Protein AF-A0A7V9FF02-F1 (afdb_monomer)

Radius of gyration: 32.96 Å; Cα contacts (8 Å, |Δi|>4): 41; chains: 1; bounding box: 55×67×79 Å

pLDDT: mean 84.82, std 12.42, range [41.38, 98.44]

Structure (mmCIF, N/CA/C/O backbone):
data_AF-A0A7V9FF02-F1
#
_entry.id   AF-A0A7V9FF02-F1
#
loop_
_atom_site.group_PDB
_atom_site.id
_atom_site.type_symbol
_atom_site.label_atom_id
_atom_site.label_alt_id
_atom_site.label_comp_id
_atom_site.label_asym_id
_atom_site.label_entity_id
_atom_site.label_seq_id
_atom_site.pdbx_PDB_ins_code
_atom_site.Cartn_x
_atom_site.Cartn_y
_atom_site.Cartn_z
_atom_site.occupancy
_atom_site.B_iso_or_equiv
_atom_site.auth_seq_id
_atom_site.auth_comp_id
_atom_site.auth_asym_id
_atom_site.auth_atom_id
_atom_site.pdbx_PDB_model_num
ATOM 1 N N . MET A 1 1 ? 30.430 -23.543 2.585 1.00 41.38 1 MET A N 1
ATOM 2 C CA . MET A 1 1 ? 29.116 -23.627 1.918 1.00 41.38 1 MET A CA 1
ATOM 3 C C . MET A 1 1 ? 28.278 -24.570 2.757 1.00 41.38 1 MET A C 1
ATOM 5 O O . MET A 1 1 ? 28.439 -25.774 2.628 1.00 41.38 1 MET A O 1
ATOM 9 N N . THR A 1 2 ? 27.514 -24.051 3.714 1.00 53.47 2 THR A N 1
ATOM 10 C CA . THR A 1 2 ? 26.533 -24.870 4.432 1.00 53.47 2 THR A CA 1
ATOM 11 C C . THR A 1 2 ? 25.412 -25.164 3.445 1.00 53.47 2 THR A C 1
ATOM 13 O O . THR A 1 2 ? 24.847 -24.240 2.860 1.00 53.47 2 THR A O 1
ATOM 16 N N . ALA A 1 3 ? 25.173 -26.442 3.160 1.00 76.31 3 ALA A N 1
ATOM 17 C CA . ALA A 1 3 ? 23.986 -26.831 2.416 1.00 76.31 3 ALA A CA 1
ATOM 18 C C . ALA A 1 3 ? 22.770 -26.311 3.197 1.00 76.31 3 ALA A C 1
ATOM 20 O O . ALA A 1 3 ? 22.724 -26.460 4.418 1.00 76.31 3 ALA A O 1
ATOM 21 N N . GLY A 1 4 ? 21.851 -25.624 2.515 1.00 80.00 4 GLY A N 1
ATOM 22 C CA . GLY A 1 4 ? 20.589 -25.217 3.131 1.00 80.00 4 GLY A CA 1
ATOM 23 C C . GLY A 1 4 ? 19.785 -26.442 3.583 1.00 80.00 4 GLY A C 1
ATOM 24 O O . GLY A 1 4 ? 20.070 -27.550 3.117 1.00 80.00 4 GLY A O 1
ATOM 25 N N . PRO A 1 5 ? 18.791 -26.257 4.467 1.00 88.38 5 PRO A N 1
ATOM 26 C CA . PRO A 1 5 ? 17.967 -27.354 4.949 1.00 88.38 5 PRO A CA 1
ATOM 27 C C . PRO A 1 5 ? 17.242 -28.027 3.782 1.00 88.38 5 PRO A C 1
ATOM 29 O O . PRO A 1 5 ? 16.824 -27.383 2.807 1.00 88.38 5 PRO A O 1
ATOM 32 N N . SER A 1 6 ? 17.112 -29.340 3.889 1.00 94.88 6 SER A N 1
ATOM 33 C CA . SER A 1 6 ? 16.369 -30.162 2.949 1.00 94.88 6 SER A CA 1
ATOM 34 C C . SER A 1 6 ? 14.874 -29.835 2.982 1.00 94.88 6 SER A C 1
ATOM 36 O O . SER A 1 6 ? 14.356 -29.185 3.888 1.00 94.88 6 SER A O 1
ATOM 38 N N . HIS A 1 7 ? 14.166 -30.297 1.956 1.00 95.94 7 HIS A N 1
ATOM 39 C CA . HIS A 1 7 ? 12.726 -30.104 1.831 1.00 95.94 7 HIS A CA 1
ATOM 40 C C . HIS A 1 7 ? 11.941 -30.674 3.020 1.00 95.94 7 HIS A C 1
ATOM 42 O O . HIS A 1 7 ? 10.998 -30.038 3.488 1.00 95.94 7 HIS A O 1
ATOM 48 N N . ASP A 1 8 ? 12.342 -31.850 3.501 1.00 96.69 8 ASP A N 1
ATOM 49 C CA . ASP A 1 8 ? 11.677 -32.534 4.609 1.00 96.69 8 ASP A CA 1
ATOM 50 C C . ASP A 1 8 ? 11.960 -31.827 5.941 1.00 96.69 8 ASP A C 1
ATOM 52 O O . ASP A 1 8 ? 11.028 -31.542 6.687 1.00 96.69 8 ASP A O 1
ATOM 56 N N . GLU A 1 9 ? 13.210 -31.410 6.178 1.00 96.25 9 GLU A N 1
ATOM 57 C CA . GLU A 1 9 ? 13.576 -30.616 7.363 1.00 96.25 9 GLU A CA 1
ATOM 58 C C . GLU A 1 9 ? 12.795 -29.297 7.427 1.00 96.25 9 GLU A C 1
ATOM 60 O O . GLU A 1 9 ? 12.246 -28.940 8.469 1.00 96.25 9 GLU A O 1
ATOM 65 N N . VAL A 1 10 ? 12.682 -28.578 6.301 1.00 97.69 10 VAL A N 1
ATOM 66 C CA . VAL A 1 10 ? 11.880 -27.347 6.250 1.00 97.69 10 VAL A CA 1
ATOM 67 C C . VAL A 1 10 ? 10.416 -27.649 6.534 1.00 97.69 10 VAL A C 1
ATOM 69 O O . VAL A 1 10 ? 9.786 -26.891 7.267 1.00 97.69 10 VAL A O 1
ATOM 72 N N . ARG A 1 11 ? 9.875 -28.744 5.987 1.00 97.44 11 ARG A N 1
ATOM 73 C CA . ARG A 1 11 ? 8.473 -29.141 6.162 1.00 97.44 11 ARG A CA 1
ATOM 74 C C . ARG A 1 11 ? 8.122 -29.392 7.628 1.00 97.44 11 ARG A C 1
ATOM 76 O O . ARG A 1 11 ? 7.043 -28.974 8.052 1.00 97.44 11 ARG A O 1
ATOM 83 N N . ASP A 1 12 ? 9.037 -29.987 8.385 1.00 97.75 12 ASP A N 1
ATOM 84 C CA . ASP A 1 12 ? 8.894 -30.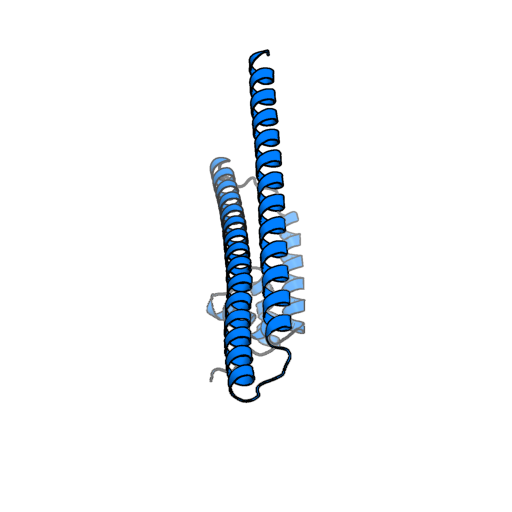213 9.826 1.00 97.75 12 ASP A CA 1
ATOM 85 C C . ASP A 1 12 ? 8.976 -28.905 10.631 1.00 97.75 12 ASP A C 1
ATOM 87 O O . ASP A 1 12 ? 8.316 -28.758 11.661 1.00 97.75 12 ASP A O 1
ATOM 91 N N . MET A 1 13 ? 9.720 -27.916 10.131 1.00 98.06 13 MET A N 1
ATOM 92 C CA . MET A 1 13 ? 9.851 -26.590 10.743 1.00 98.06 13 MET A CA 1
ATOM 93 C C . MET A 1 13 ? 8.686 -25.637 10.420 1.00 98.06 13 MET A C 1
ATOM 95 O O . MET A 1 13 ? 8.479 -24.668 11.150 1.00 98.06 13 MET A O 1
ATOM 99 N N . LEU A 1 14 ? 7.893 -25.876 9.365 1.00 98.12 14 LEU A N 1
ATOM 100 C CA . LEU A 1 14 ? 6.822 -24.954 8.942 1.00 98.12 14 LEU A CA 1
ATOM 101 C C . LEU A 1 14 ? 5.746 -24.674 10.009 1.00 98.12 14 LEU A C 1
ATOM 103 O O . LEU A 1 14 ? 5.372 -23.507 10.136 1.00 98.12 14 LEU A O 1
ATOM 107 N N . PRO A 1 15 ? 5.241 -25.653 10.791 1.00 97.88 15 PRO A N 1
ATOM 108 C CA . PRO A 1 15 ? 4.268 -25.369 11.848 1.00 97.88 15 PRO A CA 1
ATOM 109 C C . PRO A 1 15 ? 4.840 -24.437 12.923 1.00 97.88 15 PRO A C 1
ATOM 111 O O . PRO A 1 15 ? 4.172 -23.503 13.362 1.00 97.88 15 PRO A O 1
ATOM 114 N N . ALA A 1 16 ? 6.101 -24.656 13.307 1.00 97.31 16 ALA A N 1
ATOM 115 C CA . ALA A 1 16 ? 6.815 -23.813 14.260 1.00 97.31 16 ALA A CA 1
ATOM 116 C C . ALA A 1 16 ? 7.086 -22.411 13.686 1.00 97.31 16 ALA A C 1
ATOM 118 O O . ALA A 1 16 ? 6.921 -21.409 14.381 1.00 97.31 16 ALA A O 1
ATOM 119 N N . ALA A 1 17 ? 7.424 -22.321 12.396 1.00 97.56 17 ALA A N 1
ATOM 120 C CA . ALA A 1 17 ? 7.574 -21.051 11.691 1.00 97.56 17 ALA A CA 1
ATOM 121 C C . ALA A 1 17 ? 6.251 -20.271 11.616 1.00 97.56 17 ALA A C 1
ATOM 123 O O . ALA A 1 17 ? 6.247 -19.053 11.779 1.00 97.56 17 ALA A O 1
ATOM 124 N N . ALA A 1 18 ? 5.126 -20.954 11.383 1.00 97.25 18 ALA A N 1
ATOM 125 C CA . ALA A 1 18 ? 3.800 -20.340 11.322 1.00 97.25 18 ALA A CA 1
ATOM 126 C C . ALA A 1 18 ? 3.338 -19.783 12.678 1.00 97.25 18 ALA A C 1
ATOM 128 O O . ALA A 1 18 ? 2.597 -18.804 12.706 1.00 97.25 18 ALA A O 1
ATOM 129 N N . LEU A 1 19 ? 3.790 -20.387 13.780 1.00 96.38 19 LEU A N 1
ATOM 130 C CA . LEU A 1 19 ? 3.551 -19.923 15.149 1.00 96.38 19 LEU A CA 1
ATOM 131 C C . LEU A 1 19 ? 4.618 -18.939 15.659 1.00 96.38 19 LEU A C 1
ATOM 133 O O . LEU A 1 19 ? 4.532 -18.510 16.805 1.00 96.38 19 LEU A O 1
ATOM 137 N N . GLU A 1 20 ? 5.614 -18.597 14.835 1.00 95.69 20 GLU A N 1
ATOM 138 C CA . GLU A 1 20 ? 6.730 -17.701 15.180 1.00 95.69 20 GLU A CA 1
ATOM 139 C C . GLU A 1 20 ? 7.532 -18.139 16.425 1.00 95.69 20 GLU A C 1
ATOM 141 O O . GLU A 1 20 ? 8.021 -17.308 17.187 1.00 95.69 20 GLU A O 1
ATOM 146 N N . ILE A 1 21 ? 7.686 -19.452 16.637 1.00 97.25 21 ILE A N 1
ATOM 147 C CA . ILE A 1 21 ? 8.424 -20.015 17.788 1.00 97.25 21 ILE A CA 1
ATOM 148 C C . ILE A 1 21 ? 9.849 -20.484 17.455 1.00 97.25 21 ILE A C 1
ATOM 150 O O . ILE A 1 21 ? 10.568 -20.913 18.355 1.00 97.25 21 ILE A O 1
ATOM 154 N N . LEU A 1 22 ? 10.245 -20.426 16.180 1.00 97.12 22 LEU A N 1
ATOM 155 C CA . LEU A 1 22 ? 11.613 -20.724 15.743 1.00 97.12 22 LEU A CA 1
ATOM 156 C C . LEU A 1 22 ? 12.587 -19.630 16.186 1.00 97.12 22 LEU A C 1
ATOM 158 O O . LEU A 1 22 ? 12.207 -18.463 16.325 1.00 97.12 22 LEU A O 1
ATOM 162 N N . ASP A 1 23 ? 13.859 -19.988 16.346 1.00 97.69 23 ASP A N 1
ATOM 163 C CA . ASP A 1 23 ? 14.900 -18.985 16.545 1.00 97.69 23 ASP A CA 1
ATOM 164 C C . ASP A 1 23 ? 15.166 -18.170 15.263 1.00 97.69 23 ASP A C 1
ATOM 166 O O . ASP A 1 23 ? 14.678 -18.470 14.169 1.00 97.69 23 ASP A O 1
ATOM 170 N N . SER A 1 24 ? 15.935 -17.086 15.384 1.00 95.50 24 SER A N 1
ATOM 171 C CA . SER A 1 24 ? 16.180 -16.182 14.256 1.00 95.50 24 SER A CA 1
ATOM 172 C C . SER A 1 24 ? 16.941 -16.835 13.096 1.00 95.50 24 SER A C 1
ATOM 174 O O . SER A 1 24 ? 16.711 -16.465 11.947 1.00 95.50 24 SER A O 1
ATOM 176 N N . MET A 1 25 ? 17.844 -17.781 13.378 1.00 95.50 25 MET A N 1
ATOM 177 C CA . MET A 1 25 ? 18.618 -18.471 12.341 1.00 95.50 25 MET A CA 1
ATOM 178 C C . MET A 1 25 ? 17.751 -19.503 11.617 1.00 95.50 25 MET A C 1
ATOM 180 O O . MET A 1 25 ? 17.780 -19.588 10.389 1.00 95.50 25 MET A O 1
ATOM 184 N N . GLU A 1 26 ? 16.945 -20.257 12.358 1.00 96.81 26 GLU A N 1
ATOM 185 C CA . GLU A 1 26 ? 15.975 -21.206 11.817 1.00 96.81 26 GLU A CA 1
ATOM 186 C C . GLU A 1 26 ? 14.938 -20.495 10.944 1.00 96.81 26 GLU A C 1
ATOM 188 O O . GLU A 1 26 ? 14.663 -20.931 9.824 1.00 96.81 26 GLU A O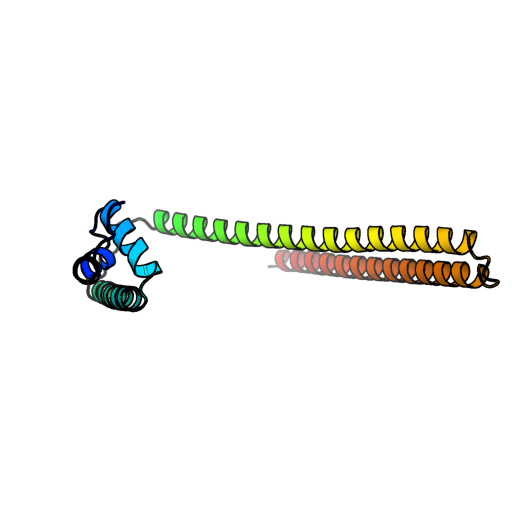 1
ATOM 193 N N . LEU A 1 27 ? 14.411 -19.358 11.407 1.00 97.31 27 LEU A N 1
ATOM 194 C CA . LEU A 1 27 ? 13.444 -18.561 10.656 1.00 97.31 27 LEU A CA 1
ATOM 195 C C . LEU A 1 27 ? 14.046 -18.016 9.354 1.00 97.31 27 LEU A C 1
ATOM 197 O O . LEU A 1 27 ? 13.400 -18.074 8.305 1.00 97.31 27 LEU A O 1
ATOM 201 N N . GLU A 1 28 ? 15.286 -17.521 9.395 1.00 96.81 28 GLU A N 1
ATOM 202 C CA . GLU A 1 28 ? 16.003 -17.071 8.197 1.00 96.81 28 GLU A CA 1
ATOM 203 C C . GLU A 1 28 ? 16.207 -18.223 7.203 1.00 96.81 28 GLU A C 1
ATOM 205 O O . GLU A 1 28 ? 16.018 -18.047 5.996 1.00 96.81 28 GLU A O 1
ATOM 210 N N . SER A 1 29 ? 16.508 -19.418 7.710 1.00 96.12 29 SER A N 1
ATOM 211 C CA . SER A 1 29 ? 16.667 -20.637 6.921 1.00 96.12 29 SER A CA 1
ATOM 212 C C . SER A 1 29 ? 15.365 -21.055 6.218 1.00 96.12 29 SER A C 1
ATOM 214 O O . SER A 1 29 ? 15.354 -21.252 4.997 1.00 96.12 29 SER A O 1
ATOM 216 N N . VAL A 1 30 ? 14.232 -21.082 6.938 1.00 97.56 30 VAL A N 1
ATOM 217 C CA . VAL A 1 30 ? 12.896 -21.322 6.349 1.00 97.56 30 VAL A CA 1
ATOM 218 C C . VAL A 1 30 ? 12.576 -20.262 5.300 1.00 97.56 30 VAL A C 1
ATOM 220 O O . VAL A 1 30 ? 12.172 -20.595 4.187 1.00 97.56 30 VAL A O 1
ATOM 223 N N . ALA A 1 31 ? 12.787 -18.983 5.622 1.00 97.25 31 ALA A N 1
ATOM 224 C CA . ALA A 1 31 ? 12.494 -17.869 4.725 1.00 97.25 31 ALA A CA 1
ATOM 225 C C . ALA A 1 31 ? 13.374 -17.872 3.465 1.00 97.25 31 ALA A C 1
ATOM 227 O O . ALA A 1 31 ? 12.954 -17.421 2.397 1.00 97.25 31 ALA A O 1
ATOM 228 N N . ALA A 1 32 ? 14.610 -18.360 3.554 1.00 96.62 32 ALA A N 1
ATOM 229 C CA . ALA A 1 32 ? 15.460 -18.568 2.390 1.00 96.62 32 ALA A CA 1
ATOM 230 C C . ALA A 1 32 ? 14.916 -19.681 1.489 1.00 96.62 32 ALA A C 1
ATOM 232 O O . ALA A 1 32 ? 14.825 -19.482 0.277 1.00 96.62 32 ALA A O 1
ATOM 233 N N . HIS A 1 33 ? 14.492 -20.805 2.067 1.00 97.25 33 HIS A N 1
ATOM 234 C CA . HIS A 1 33 ? 13.958 -21.932 1.309 1.00 97.25 33 HIS A CA 1
ATOM 235 C C . HIS A 1 33 ? 12.607 -21.611 0.645 1.00 97.25 33 HIS A C 1
ATOM 237 O O . HIS A 1 33 ? 12.433 -21.860 -0.549 1.00 97.25 33 HIS A O 1
ATOM 243 N N . THR A 1 34 ? 11.652 -21.006 1.361 1.00 97.81 34 THR A N 1
ATOM 244 C CA . THR A 1 34 ? 10.310 -20.712 0.813 1.00 97.81 34 THR A CA 1
ATOM 245 C C . THR A 1 34 ? 10.325 -19.674 -0.307 1.00 97.81 34 THR A C 1
ATOM 247 O O . THR A 1 34 ? 9.427 -19.669 -1.144 1.00 97.81 34 THR A O 1
ATOM 250 N N . ARG A 1 35 ? 11.370 -18.841 -0.406 1.00 97.50 35 ARG A N 1
ATOM 251 C CA . ARG A 1 35 ? 11.574 -17.961 -1.571 1.00 97.50 35 ARG A CA 1
ATOM 252 C C . ARG A 1 35 ? 11.874 -18.731 -2.858 1.00 97.50 35 ARG A C 1
ATOM 254 O O . ARG A 1 35 ? 11.560 -18.234 -3.935 1.00 97.50 35 ARG A O 1
ATOM 261 N N . GLY A 1 36 ? 12.502 -19.902 -2.751 1.00 96.25 36 GLY A N 1
ATOM 262 C CA . GLY A 1 36 ? 12.871 -20.749 -3.888 1.00 96.25 36 GLY A CA 1
ATOM 263 C C . GLY A 1 36 ? 11.909 -21.907 -4.151 1.00 96.25 36 GLY A C 1
ATOM 264 O O . GLY A 1 36 ? 11.957 -22.488 -5.232 1.00 96.25 36 GLY A O 1
ATOM 265 N N . CYS A 1 37 ? 11.036 -22.239 -3.196 1.00 98.00 37 CYS A N 1
ATOM 266 C CA . CYS A 1 37 ? 10.147 -23.390 -3.286 1.00 98.00 37 CYS A CA 1
ATOM 267 C C . CYS A 1 37 ? 8.670 -23.030 -3.068 1.00 98.00 37 CYS A C 1
ATOM 269 O O . CYS A 1 37 ? 8.236 -22.736 -1.950 1.00 98.00 37 CYS A O 1
ATOM 271 N N . ALA A 1 38 ? 7.883 -23.138 -4.143 1.00 97.94 38 ALA A N 1
ATOM 272 C CA . ALA A 1 38 ? 6.456 -22.823 -4.142 1.00 97.94 38 ALA A CA 1
ATOM 273 C C . ALA A 1 38 ? 5.622 -23.764 -3.253 1.00 97.94 38 ALA A C 1
ATOM 275 O O . ALA A 1 38 ? 4.681 -23.308 -2.605 1.00 97.94 38 ALA A O 1
ATOM 276 N N . ASP A 1 39 ? 5.975 -25.050 -3.175 1.00 97.69 39 ASP A N 1
ATOM 277 C CA . ASP A 1 39 ? 5.235 -26.020 -2.359 1.00 97.69 39 ASP A CA 1
ATOM 278 C C . ASP A 1 39 ? 5.388 -25.742 -0.861 1.00 97.69 39 ASP A C 1
ATOM 280 O O . ASP A 1 39 ? 4.393 -25.709 -0.134 1.00 97.69 39 ASP A O 1
ATOM 284 N N . CYS A 1 40 ? 6.615 -25.467 -0.407 1.00 98.25 40 CYS A N 1
ATOM 285 C CA . CYS A 1 40 ? 6.882 -25.085 0.980 1.00 98.25 40 CYS A CA 1
ATOM 286 C C . CYS A 1 40 ? 6.257 -23.727 1.324 1.00 98.25 40 CYS A C 1
ATOM 288 O O . CYS A 1 40 ? 5.735 -23.558 2.423 1.00 98.25 40 CYS A O 1
ATOM 290 N N . ALA A 1 41 ? 6.263 -22.770 0.390 1.00 98.38 41 ALA A N 1
ATOM 291 C CA . ALA A 1 41 ? 5.606 -21.478 0.583 1.00 98.38 41 ALA A CA 1
ATOM 292 C C . ALA A 1 41 ? 4.084 -21.619 0.743 1.00 98.38 41 ALA A C 1
ATOM 294 O O . ALA A 1 41 ? 3.508 -21.034 1.659 1.00 98.38 41 ALA A O 1
ATOM 295 N N . ARG A 1 42 ? 3.438 -22.430 -0.105 1.00 98.44 42 ARG A N 1
ATOM 296 C CA . ARG A 1 42 ? 2.000 -22.717 -0.008 1.00 98.44 42 ARG A CA 1
ATOM 297 C C . ARG A 1 42 ? 1.655 -23.395 1.316 1.00 98.44 42 ARG A C 1
ATOM 299 O O . ARG A 1 42 ? 0.722 -22.970 1.986 1.00 98.44 42 ARG A O 1
ATOM 306 N N . LEU A 1 43 ? 2.418 -24.415 1.706 1.00 98.25 43 LEU A N 1
ATOM 307 C CA . LEU A 1 43 ? 2.172 -25.150 2.945 1.00 98.25 43 LEU A CA 1
ATOM 308 C C . LEU A 1 43 ? 2.375 -24.272 4.194 1.00 98.25 43 LEU A C 1
ATOM 310 O O . LEU A 1 43 ? 1.619 -24.385 5.155 1.00 98.25 43 LEU A O 1
ATOM 314 N N . LEU A 1 44 ? 3.351 -23.356 4.175 1.00 98.38 44 LEU A N 1
ATOM 315 C CA . LEU A 1 44 ? 3.530 -22.369 5.244 1.00 98.38 44 LEU A CA 1
ATOM 316 C C . LEU A 1 44 ? 2.300 -21.464 5.388 1.00 98.38 44 LEU A C 1
ATOM 318 O O . LEU A 1 44 ? 1.877 -21.174 6.505 1.00 98.38 44 LEU A O 1
ATOM 322 N N . GLU A 1 45 ? 1.716 -21.032 4.271 1.00 98.25 45 GLU A N 1
ATOM 323 C CA . GLU A 1 45 ? 0.517 -20.194 4.284 1.00 98.25 45 GLU A CA 1
ATOM 324 C C . GLU A 1 45 ? -0.716 -20.954 4.793 1.00 98.25 45 GLU A C 1
ATOM 326 O O . GLU A 1 45 ? -1.507 -20.407 5.559 1.00 98.25 45 GLU A O 1
ATOM 331 N N . GLU A 1 46 ? -0.843 -22.242 4.461 1.00 98.25 46 GLU A N 1
ATOM 332 C CA . GLU A 1 46 ? -1.879 -23.118 5.027 1.00 98.25 46 GLU A CA 1
ATOM 333 C C . GLU A 1 46 ? -1.757 -23.219 6.554 1.00 98.25 46 GLU A C 1
ATOM 335 O O . GLU A 1 46 ? -2.751 -23.052 7.264 1.00 98.25 46 GLU A O 1
ATOM 340 N N . TYR A 1 47 ? -0.543 -23.407 7.083 1.00 98.25 47 TYR A N 1
ATOM 341 C CA . TYR A 1 47 ? -0.325 -23.413 8.532 1.00 98.25 47 TYR A CA 1
ATOM 342 C C . TYR A 1 47 ? -0.627 -22.061 9.181 1.00 98.25 47 TYR A C 1
ATOM 344 O O . TYR A 1 47 ? -1.232 -22.031 10.252 1.00 98.25 47 TYR A O 1
ATOM 352 N N . ARG A 1 48 ? -0.267 -20.942 8.542 1.00 97.44 48 ARG A N 1
ATOM 353 C CA . ARG A 1 48 ? -0.612 -19.596 9.031 1.00 97.44 48 ARG A CA 1
ATOM 354 C C . ARG A 1 48 ? -2.116 -19.367 9.072 1.00 97.44 48 ARG A C 1
ATOM 356 O O . ARG A 1 48 ? -2.610 -18.801 10.043 1.00 97.44 48 ARG A O 1
ATOM 363 N N . ALA A 1 49 ? -2.853 -19.840 8.069 1.00 96.44 49 ALA A N 1
ATOM 364 C CA . ALA A 1 49 ? -4.309 -19.757 8.054 1.00 96.44 49 ALA A CA 1
ATOM 365 C C . ALA A 1 49 ? -4.935 -20.552 9.212 1.00 96.44 49 ALA A C 1
ATOM 367 O O . ALA A 1 49 ? -5.841 -20.054 9.880 1.00 96.44 49 ALA A O 1
ATOM 368 N N . VAL A 1 50 ? -4.421 -21.754 9.503 1.00 96.44 50 VAL A N 1
ATOM 369 C CA . VAL A 1 50 ? -4.856 -22.548 10.665 1.00 96.44 50 VAL A CA 1
ATOM 370 C C . VAL A 1 50 ? -4.506 -21.843 11.976 1.00 96.44 50 VAL A C 1
ATOM 372 O O . VAL A 1 50 ? -5.363 -21.731 12.850 1.00 96.44 50 VAL A O 1
ATOM 375 N N . ALA A 1 51 ? -3.283 -21.323 12.111 1.00 94.75 51 ALA A N 1
ATOM 376 C CA . ALA A 1 51 ? -2.859 -20.571 13.291 1.00 94.75 51 ALA A CA 1
ATOM 377 C C . ALA A 1 51 ? -3.755 -19.347 13.533 1.00 94.75 51 ALA A C 1
ATOM 379 O O . ALA A 1 51 ? -4.170 -19.102 14.663 1.00 94.75 51 ALA A O 1
ATOM 380 N N . PHE A 1 52 ? -4.127 -18.628 12.471 1.00 93.12 52 PHE A N 1
ATOM 381 C CA . PHE A 1 52 ? -5.068 -17.515 12.544 1.00 93.12 52 PHE A CA 1
ATOM 382 C C . PHE A 1 52 ? -6.462 -17.972 12.993 1.00 93.12 52 PHE A C 1
ATOM 384 O O . PHE A 1 52 ? -7.021 -17.390 13.917 1.00 93.12 52 PHE A O 1
ATOM 391 N N . ALA A 1 53 ? -6.999 -19.058 12.431 1.00 93.19 53 ALA A N 1
ATOM 392 C CA . ALA A 1 53 ? -8.297 -19.598 12.844 1.00 93.19 53 ALA A CA 1
ATOM 393 C C . ALA A 1 53 ? -8.323 -20.037 14.322 1.00 93.19 53 ALA A C 1
ATOM 395 O O . ALA A 1 53 ? -9.352 -19.923 14.986 1.00 93.19 53 ALA A O 1
ATOM 396 N N . LEU A 1 54 ? -7.191 -20.496 14.872 1.00 90.75 54 LEU A N 1
ATOM 397 C CA . LEU A 1 54 ? -7.081 -20.789 16.304 1.00 90.75 54 LEU A CA 1
ATOM 398 C C . LEU A 1 54 ? -7.232 -19.528 17.163 1.00 90.75 54 LEU A C 1
ATOM 400 O O . LEU A 1 54 ? -7.779 -19.621 18.259 1.00 90.75 54 LEU A O 1
ATOM 404 N N . THR A 1 55 ? -6.811 -18.353 16.679 1.00 87.75 55 THR A N 1
ATOM 405 C CA . THR A 1 55 ? -6.967 -17.095 17.431 1.00 87.75 55 THR A CA 1
ATOM 406 C C . THR A 1 55 ? -8.428 -16.699 17.643 1.00 87.75 55 THR A C 1
ATOM 408 O O . THR A 1 55 ? -8.737 -16.124 18.684 1.00 87.75 55 THR A O 1
ATOM 411 N N . ASP A 1 56 ? -9.338 -17.090 16.744 1.00 87.06 56 ASP A N 1
ATOM 412 C CA . ASP A 1 56 ? -10.783 -16.855 16.891 1.00 87.06 56 ASP A CA 1
ATOM 413 C C . ASP A 1 56 ? -11.427 -17.745 17.969 1.00 87.06 56 ASP A C 1
ATOM 415 O O . ASP A 1 56 ? -12.478 -17.409 18.519 1.00 87.06 56 ASP A O 1
ATOM 419 N N . LEU A 1 57 ? -10.805 -18.888 18.283 1.00 88.94 57 LEU A N 1
ATOM 420 C CA . LEU A 1 57 ? -11.261 -19.804 19.333 1.00 88.94 57 LEU A CA 1
ATOM 421 C C . LEU A 1 57 ? -10.771 -19.396 20.724 1.00 88.94 57 LEU A C 1
ATOM 423 O O . LEU A 1 57 ? -11.309 -19.876 21.726 1.00 88.94 57 LEU A O 1
ATOM 427 N N . LEU A 1 58 ? -9.752 -18.534 20.810 1.00 84.00 58 LEU A N 1
ATOM 428 C CA . LEU A 1 58 ? -9.317 -18.009 22.095 1.00 84.00 58 LEU A CA 1
ATOM 429 C C . LEU A 1 58 ? -10.418 -17.089 22.644 1.00 84.00 58 LEU A C 1
ATOM 431 O O . LEU A 1 58 ? -10.921 -16.224 21.923 1.00 84.00 58 LEU A O 1
ATOM 435 N N . PRO A 1 59 ? -10.798 -17.228 23.929 1.00 82.50 59 PRO A N 1
ATOM 436 C CA . PRO A 1 59 ? -11.718 -16.286 24.540 1.00 82.50 59 PRO A CA 1
ATOM 437 C C . PRO A 1 59 ? -11.133 -14.887 24.383 1.00 82.50 59 PRO A C 1
ATOM 439 O O . PRO A 1 59 ? -9.948 -14.682 24.654 1.00 82.50 59 PRO A O 1
ATOM 442 N N . ALA A 1 60 ? -11.962 -13.937 23.944 1.00 72.69 60 ALA A N 1
ATOM 443 C CA . ALA A 1 60 ? -11.592 -12.536 23.805 1.00 72.69 60 ALA A CA 1
ATOM 444 C C . ALA A 1 60 ? -11.284 -11.937 25.189 1.00 72.69 60 ALA A C 1
ATOM 446 O O . ALA A 1 60 ? -12.081 -11.206 25.776 1.00 72.69 60 ALA A O 1
ATOM 447 N N . GLY A 1 61 ? -10.124 -12.275 25.745 1.00 67.50 61 GLY A N 1
ATOM 448 C CA . GLY A 1 61 ? -9.542 -11.570 26.864 1.00 67.50 61 GLY A CA 1
ATOM 449 C C . GLY A 1 61 ? -9.244 -10.171 26.367 1.00 67.50 61 GLY A C 1
ATOM 450 O O . GLY A 1 61 ? -8.410 -9.995 25.479 1.00 67.50 61 GLY A O 1
ATOM 451 N N . ALA A 1 62 ? -9.963 -9.176 26.888 1.00 60.75 62 ALA A N 1
ATOM 452 C CA . ALA A 1 62 ? -9.651 -7.790 26.594 1.00 60.75 62 ALA A CA 1
ATOM 453 C C . ALA A 1 62 ? -8.160 -7.581 26.905 1.00 60.75 62 ALA A C 1
ATOM 455 O O . ALA A 1 62 ? -7.752 -7.831 28.045 1.00 60.75 62 ALA A O 1
ATOM 456 N N . PRO A 1 63 ? -7.325 -7.166 25.933 1.00 62.50 63 PRO A N 1
ATOM 457 C CA . PRO A 1 63 ? -5.951 -6.839 26.251 1.00 62.50 63 PRO A CA 1
ATOM 458 C C . PRO A 1 63 ? -5.992 -5.770 27.352 1.00 62.50 63 PRO A C 1
ATOM 460 O O . PRO A 1 63 ? -6.731 -4.792 27.209 1.00 62.50 63 PRO A O 1
ATOM 463 N N . PRO A 1 64 ? -5.210 -5.895 28.439 1.00 60.03 64 PRO A N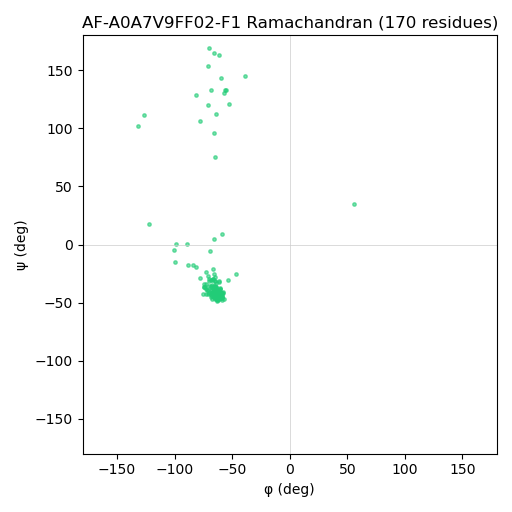 1
ATOM 464 C CA . PRO A 1 64 ? -5.194 -4.919 29.537 1.00 60.03 64 PRO A CA 1
ATOM 465 C C . PRO A 1 64 ? -4.653 -3.544 29.101 1.00 60.03 64 PRO A C 1
ATOM 467 O O . PRO A 1 64 ? -4.448 -2.637 29.907 1.00 60.03 64 PRO A O 1
ATOM 470 N N . HIS A 1 65 ? -4.375 -3.378 27.811 1.00 61.72 65 HIS A N 1
ATOM 471 C CA . HIS A 1 65 ? -3.779 -2.201 27.235 1.00 61.72 65 HIS A CA 1
A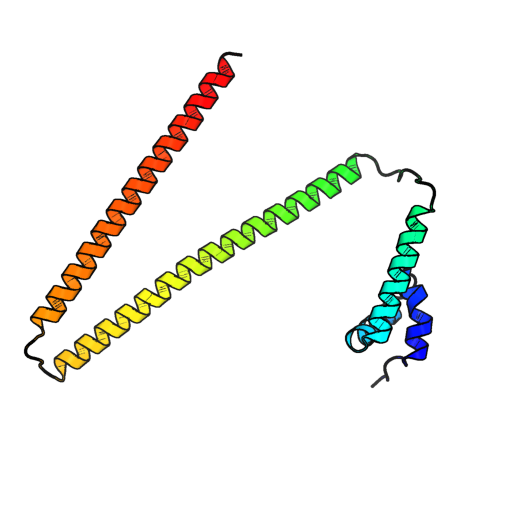TOM 472 C C . HIS A 1 65 ? -4.820 -1.095 27.099 1.00 61.72 65 HIS A C 1
ATOM 474 O O . HIS A 1 65 ? -5.707 -1.117 26.247 1.00 61.72 65 HIS A O 1
ATOM 480 N N . SER A 1 66 ? -4.665 -0.122 27.994 1.00 72.38 66 SER A N 1
ATOM 481 C CA . SER A 1 66 ? -5.427 1.114 28.097 1.00 72.38 66 SER A CA 1
ATOM 482 C C . SER A 1 66 ? -5.758 1.719 26.730 1.00 72.38 66 SER A C 1
ATOM 484 O O . SER A 1 66 ? -4.942 1.707 25.806 1.00 72.38 66 SER A O 1
ATOM 486 N N . ALA A 1 67 ? -6.940 2.330 26.609 1.00 80.38 67 ALA A N 1
ATOM 487 C CA . ALA A 1 67 ? -7.370 3.069 25.416 1.00 80.38 67 ALA A CA 1
ATOM 488 C C . ALA A 1 67 ? -6.292 4.039 24.875 1.00 80.38 67 ALA A C 1
ATOM 490 O O . ALA A 1 67 ? -6.234 4.303 23.675 1.00 80.38 67 ALA A O 1
ATOM 491 N N . ALA A 1 68 ? -5.388 4.502 25.746 1.00 83.12 68 ALA A N 1
ATOM 492 C CA . ALA A 1 68 ? -4.215 5.291 25.401 1.00 83.12 68 ALA A CA 1
ATOM 493 C C . ALA A 1 68 ? -3.226 4.573 24.460 1.00 83.12 68 ALA A C 1
ATOM 495 O O . ALA A 1 68 ? -2.720 5.207 23.535 1.00 83.12 68 ALA A O 1
ATOM 496 N N . LEU A 1 69 ? -2.947 3.275 24.641 1.00 86.12 69 LEU A N 1
ATOM 497 C CA . LEU A 1 69 ? -2.064 2.533 23.732 1.00 86.12 69 LEU A CA 1
ATOM 498 C C . LEU A 1 69 ? -2.697 2.418 22.344 1.00 86.12 69 LEU A C 1
ATOM 500 O O . LEU A 1 69 ? -2.046 2.714 21.343 1.00 86.12 69 LEU A O 1
ATOM 504 N N . ARG A 1 70 ? -3.988 2.075 22.285 1.00 85.69 70 ARG A N 1
ATOM 505 C CA . ARG A 1 70 ? -4.741 2.028 21.025 1.00 85.69 70 ARG A CA 1
ATOM 506 C C . ARG A 1 70 ? -4.739 3.388 20.325 1.00 85.69 70 ARG A C 1
ATOM 508 O O . ARG A 1 70 ? -4.462 3.451 19.131 1.00 85.69 70 ARG A O 1
ATOM 515 N N . ALA A 1 71 ? -4.988 4.472 21.061 1.00 88.19 71 ALA A N 1
ATOM 516 C CA . ALA A 1 71 ? -4.938 5.828 20.521 1.00 88.19 71 ALA A CA 1
ATOM 517 C C . ALA A 1 71 ? -3.547 6.178 19.964 1.00 88.19 71 ALA A C 1
ATOM 519 O O . ALA A 1 71 ? -3.453 6.727 18.869 1.00 88.19 71 ALA A O 1
ATOM 520 N N . ARG A 1 72 ? -2.465 5.802 20.663 1.00 92.06 72 ARG A N 1
ATOM 521 C CA . ARG A 1 72 ? -1.082 6.007 20.192 1.00 92.06 72 ARG A CA 1
ATOM 522 C C . ARG A 1 72 ? -0.779 5.230 18.910 1.00 92.06 72 ARG A C 1
ATOM 524 O O . ARG A 1 72 ? -0.184 5.797 17.998 1.00 92.06 72 ARG A O 1
ATOM 531 N N . LEU A 1 73 ? -1.204 3.969 18.816 1.00 92.44 73 LEU A N 1
ATOM 532 C CA . LEU A 1 73 ? -0.999 3.148 17.617 1.00 92.44 73 LEU A CA 1
ATOM 533 C C . LEU A 1 73 ? -1.776 3.700 16.415 1.00 92.44 73 LEU A C 1
ATOM 535 O O . LEU A 1 73 ? -1.215 3.832 15.328 1.00 92.44 73 LEU A O 1
ATOM 539 N N . LEU A 1 74 ? -3.034 4.102 16.616 1.00 93.88 74 LEU A N 1
ATOM 540 C CA . LEU A 1 74 ? -3.845 4.722 15.565 1.00 93.88 74 LEU A CA 1
ATOM 541 C C . LEU A 1 74 ? -3.272 6.071 15.113 1.00 93.88 74 LEU A C 1
ATOM 543 O O . LEU A 1 74 ? -3.228 6.344 13.914 1.00 93.88 74 LEU A O 1
ATOM 547 N N . ALA A 1 75 ? -2.787 6.895 16.046 1.00 93.19 75 ALA A N 1
ATOM 548 C CA . ALA A 1 75 ? -2.133 8.161 15.724 1.00 93.19 75 ALA A CA 1
ATOM 549 C C . ALA A 1 75 ? -0.855 7.946 14.896 1.00 93.19 75 ALA A C 1
ATOM 551 O O . ALA A 1 75 ? -0.650 8.635 13.896 1.00 93.19 75 ALA A O 1
ATOM 552 N N . ARG A 1 76 ? -0.037 6.949 15.257 1.00 94.50 76 ARG A N 1
ATOM 553 C CA . ARG A 1 76 ? 1.181 6.596 14.516 1.00 94.50 76 ARG A CA 1
ATOM 554 C C . ARG A 1 76 ? 0.870 6.118 13.098 1.00 94.50 76 ARG A C 1
ATOM 556 O O . AR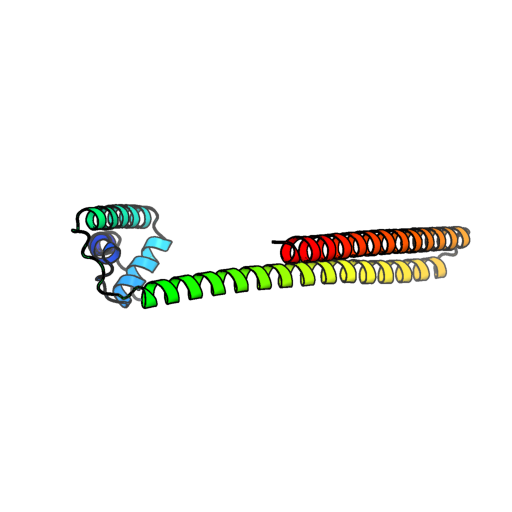G A 1 76 ? 1.438 6.644 12.145 1.00 94.50 76 ARG A O 1
ATOM 563 N N . ALA A 1 77 ? -0.099 5.216 12.945 1.00 93.12 77 ALA A N 1
ATOM 564 C CA . ALA A 1 77 ? -0.535 4.743 11.632 1.00 93.12 77 ALA A CA 1
ATOM 565 C C . ALA A 1 77 ? -1.086 5.885 10.753 1.00 93.12 77 ALA A C 1
ATOM 567 O O . ALA A 1 77 ? -0.847 5.926 9.545 1.00 93.12 77 ALA A O 1
ATOM 568 N N . ALA A 1 78 ? -1.803 6.847 11.345 1.00 92.38 78 ALA A N 1
ATOM 569 C CA . ALA A 1 78 ? -2.278 8.028 10.626 1.00 92.38 78 ALA A CA 1
ATOM 570 C C . ALA A 1 78 ? -1.122 8.932 10.162 1.00 92.38 78 ALA A C 1
ATOM 572 O O . ALA A 1 78 ? -1.179 9.484 9.061 1.00 92.38 78 ALA A O 1
ATOM 573 N N . GLN A 1 79 ? -0.070 9.070 10.970 1.00 91.50 79 GLN A N 1
ATOM 574 C CA . GLN A 1 79 ? 1.110 9.866 10.637 1.00 91.50 79 GLN A CA 1
ATOM 575 C C . GLN A 1 79 ? 1.928 9.235 9.501 1.00 91.50 79 GLN A C 1
ATOM 577 O O . GLN A 1 79 ? 2.307 9.938 8.566 1.00 91.50 79 GLN A O 1
ATOM 582 N N . GLU A 1 80 ? 2.114 7.914 9.515 1.00 89.56 80 GLU A N 1
ATOM 583 C CA . GLU A 1 80 ? 2.798 7.177 8.440 1.00 89.56 80 GLU A CA 1
ATOM 584 C C . GLU A 1 80 ? 2.072 7.323 7.094 1.00 89.56 80 GLU A C 1
ATOM 586 O O . GLU A 1 80 ? 2.697 7.621 6.074 1.00 89.56 80 GLU A O 1
ATOM 591 N N . ARG A 1 81 ? 0.733 7.229 7.086 1.00 86.94 81 ARG A N 1
ATOM 592 C CA . ARG A 1 81 ? -0.071 7.447 5.868 1.00 86.94 81 ARG A CA 1
ATOM 593 C C . ARG A 1 81 ? 0.054 8.869 5.321 1.00 86.94 81 ARG A C 1
ATOM 595 O O . ARG A 1 81 ? 0.092 9.053 4.105 1.00 86.94 81 ARG A O 1
ATOM 602 N N . ARG A 1 82 ? 0.117 9.880 6.195 1.00 86.56 82 ARG A N 1
ATOM 603 C CA . ARG A 1 82 ? 0.319 11.280 5.782 1.00 86.56 82 ARG A CA 1
ATOM 604 C C . ARG A 1 82 ? 1.702 11.480 5.165 1.00 86.56 82 ARG A C 1
ATOM 606 O O . ARG A 1 82 ? 1.785 12.057 4.085 1.00 86.56 82 ARG A O 1
ATOM 613 N N . GLY A 1 83 ? 2.745 10.924 5.782 1.00 83.69 83 GLY A N 1
ATOM 614 C CA . GLY A 1 83 ? 4.109 10.972 5.248 1.00 83.69 83 GLY A CA 1
ATOM 615 C C . GLY A 1 83 ? 4.232 10.316 3.869 1.00 83.69 83 GLY A C 1
ATOM 616 O O . GLY A 1 83 ? 4.840 10.889 2.968 1.00 83.69 83 GLY A O 1
ATOM 617 N N . ALA A 1 84 ? 3.584 9.164 3.660 1.00 80.38 84 ALA A N 1
ATOM 618 C CA . ALA A 1 84 ? 3.546 8.492 2.358 1.00 80.38 84 ALA A CA 1
ATOM 619 C C . ALA A 1 84 ? 2.801 9.306 1.278 1.00 80.38 84 ALA A C 1
ATOM 621 O O . ALA A 1 84 ? 3.207 9.341 0.117 1.00 80.38 84 ALA A O 1
ATOM 622 N N . ALA A 1 85 ? 1.718 9.996 1.645 1.00 77.69 85 ALA A N 1
ATOM 623 C CA . ALA A 1 85 ? 0.989 10.861 0.717 1.00 77.69 85 ALA A CA 1
ATOM 624 C C . ALA A 1 85 ? 1.785 12.127 0.344 1.00 77.69 85 ALA A C 1
ATOM 626 O O . ALA A 1 85 ? 1.722 12.593 -0.795 1.00 77.69 85 ALA A O 1
ATOM 627 N N . GLU A 1 86 ? 2.541 12.690 1.285 1.00 80.38 86 GLU A N 1
ATOM 628 C CA . GLU A 1 86 ? 3.404 13.849 1.042 1.00 80.38 86 GLU A CA 1
ATOM 629 C C . GLU A 1 86 ? 4.609 13.497 0.167 1.00 80.38 86 GLU A C 1
ATOM 631 O O . GLU A 1 86 ? 4.903 14.231 -0.781 1.00 80.38 86 GLU A O 1
ATOM 636 N N . SER A 1 87 ? 5.250 12.349 0.400 1.00 73.19 87 SER A N 1
ATOM 637 C CA . SER A 1 87 ? 6.355 11.873 -0.436 1.00 73.19 87 SER A CA 1
ATOM 638 C C . SER A 1 87 ? 5.899 11.542 -1.861 1.00 73.19 87 SER A C 1
ATOM 640 O O . SER A 1 87 ? 6.562 11.943 -2.819 1.00 73.19 87 SER A O 1
ATOM 642 N N . ALA A 1 88 ? 4.720 10.933 -2.033 1.00 72.94 88 ALA A N 1
ATOM 643 C CA . ALA A 1 88 ? 4.126 10.696 -3.351 1.00 72.94 88 ALA A CA 1
ATOM 644 C C . ALA A 1 88 ? 3.844 12.008 -4.112 1.00 72.94 88 ALA A C 1
ATOM 646 O O . ALA A 1 88 ? 4.136 12.125 -5.306 1.00 72.94 88 ALA A O 1
ATOM 647 N N . ARG A 1 89 ? 3.341 13.043 -3.422 1.00 72.31 89 ARG A N 1
ATOM 648 C CA . ARG A 1 89 ? 3.150 14.377 -4.020 1.00 72.31 89 ARG A CA 1
ATOM 649 C C . ARG A 1 89 ? 4.481 15.031 -4.386 1.00 72.31 89 ARG A C 1
ATOM 651 O O . ARG A 1 89 ? 4.582 15.595 -5.475 1.00 72.31 89 ARG A O 1
ATOM 658 N N . GLY A 1 90 ? 5.500 14.926 -3.534 1.00 68.06 90 GLY A N 1
ATOM 659 C CA . GLY A 1 90 ? 6.852 15.423 -3.809 1.00 68.06 90 GLY A CA 1
ATOM 660 C C . GLY A 1 90 ? 7.475 14.778 -5.051 1.00 68.06 90 GLY A C 1
ATOM 661 O O . GLY A 1 90 ? 7.952 15.487 -5.938 1.00 68.06 90 GLY A O 1
ATOM 662 N N . ALA A 1 91 ? 7.371 13.453 -5.170 1.00 67.31 91 ALA A N 1
ATOM 663 C CA . ALA A 1 91 ? 7.851 12.697 -6.325 1.00 67.31 91 ALA A CA 1
ATOM 664 C C . ALA A 1 91 ? 7.126 13.090 -7.626 1.00 67.31 91 ALA A C 1
ATOM 666 O O . ALA A 1 91 ? 7.767 13.297 -8.658 1.00 67.31 91 ALA A O 1
ATOM 667 N N . SER A 1 92 ? 5.802 13.289 -7.578 1.00 68.25 92 SER A N 1
ATOM 668 C CA . SER A 1 92 ? 5.026 13.735 -8.747 1.00 68.25 92 SER A CA 1
ATOM 669 C C . SER A 1 92 ? 5.424 15.138 -9.226 1.00 68.25 92 SER A C 1
ATOM 671 O O . SER A 1 92 ? 5.508 15.399 -10.426 1.00 68.25 92 SER A O 1
ATOM 673 N N . ARG A 1 93 ? 5.744 16.045 -8.294 1.00 62.44 93 ARG A N 1
ATOM 674 C CA . ARG A 1 93 ? 6.144 17.421 -8.608 1.00 62.44 93 ARG A CA 1
ATOM 675 C C . ARG A 1 93 ? 7.545 17.471 -9.217 1.00 62.44 93 ARG A C 1
ATOM 677 O O . ARG A 1 93 ? 7.754 18.207 -10.176 1.00 62.44 93 ARG A O 1
ATOM 684 N N . ALA A 1 94 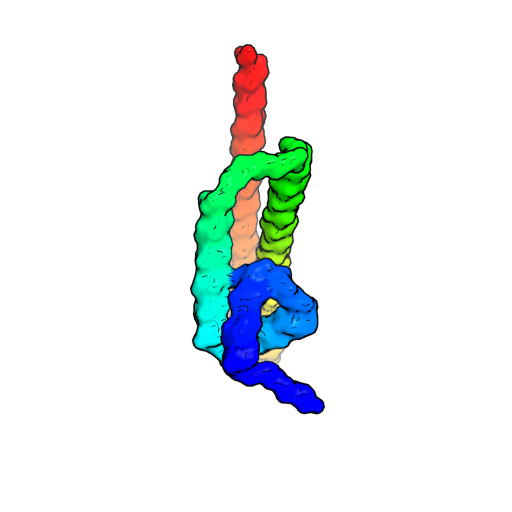? 8.469 16.654 -8.711 1.00 61.34 94 ALA A N 1
ATOM 685 C CA . ALA A 1 94 ? 9.809 16.503 -9.277 1.00 61.34 94 ALA A CA 1
ATOM 686 C C . ALA A 1 94 ? 9.774 15.892 -10.691 1.00 61.34 94 ALA A C 1
ATOM 688 O O . ALA A 1 94 ? 10.497 16.343 -11.577 1.00 61.34 94 ALA A O 1
ATOM 689 N N . SER A 1 95 ? 8.880 14.928 -10.934 1.00 63.69 95 SER A N 1
ATOM 690 C CA . SER A 1 95 ? 8.665 14.329 -12.258 1.00 63.69 95 SER A CA 1
ATOM 691 C C . SER A 1 95 ? 8.167 15.349 -13.291 1.00 63.69 95 SER A C 1
ATOM 693 O O . SER A 1 95 ? 8.716 15.422 -14.389 1.00 63.69 95 SER A O 1
ATOM 695 N N . ILE A 1 96 ? 7.196 16.196 -12.934 1.00 66.44 96 ILE A N 1
ATOM 696 C CA . ILE A 1 96 ? 6.667 17.228 -13.843 1.00 66.44 96 ILE A CA 1
ATOM 697 C C . ILE A 1 96 ? 7.737 18.276 -14.187 1.00 66.44 96 ILE A C 1
ATOM 699 O O . ILE A 1 96 ? 7.835 18.694 -15.341 1.00 66.44 96 ILE A O 1
ATOM 703 N N . VAL A 1 97 ? 8.565 18.675 -13.215 1.00 65.50 97 VAL A N 1
ATOM 704 C CA . VAL A 1 97 ? 9.650 19.644 -13.442 1.00 65.50 97 VAL A CA 1
ATOM 705 C C . VAL A 1 97 ? 10.745 19.054 -14.338 1.00 65.50 97 VAL A C 1
ATOM 707 O O . VAL A 1 97 ? 11.160 19.717 -15.287 1.00 65.50 97 VAL A O 1
ATOM 710 N N . ASN A 1 98 ? 11.146 17.797 -14.120 1.00 66.25 98 ASN A N 1
ATOM 711 C CA . ASN A 1 98 ? 12.141 17.123 -14.965 1.00 66.25 98 ASN A CA 1
ATOM 712 C C . ASN A 1 98 ? 11.626 16.833 -16.383 1.00 66.25 98 ASN A C 1
ATOM 714 O O . ASN A 1 98 ? 12.396 16.858 -17.343 1.00 66.25 98 ASN A O 1
ATOM 718 N N . MET A 1 99 ? 10.320 16.607 -16.541 1.00 66.69 99 MET A N 1
ATOM 719 C CA . MET A 1 99 ? 9.718 16.452 -17.862 1.00 66.69 99 MET A CA 1
ATOM 720 C C . MET A 1 99 ? 9.768 17.764 -18.656 1.00 66.69 99 MET A C 1
ATOM 722 O O . MET A 1 99 ? 10.015 17.733 -19.854 1.00 66.69 99 MET A O 1
ATOM 726 N N . TRP A 1 100 ? 9.600 18.925 -18.019 1.00 65.38 100 TRP A N 1
ATOM 727 C CA . TRP A 1 100 ? 9.673 20.215 -18.717 1.00 65.38 100 TRP A CA 1
ATOM 728 C C . TRP A 1 100 ? 11.103 20.629 -19.076 1.00 65.38 100 TRP A C 1
ATOM 730 O O . TRP A 1 100 ? 11.319 21.173 -20.159 1.00 65.38 100 TRP A O 1
ATOM 740 N N . THR A 1 101 ? 12.091 20.343 -18.224 1.00 68.62 101 THR A N 1
ATOM 741 C CA . THR A 1 101 ? 13.499 20.665 -18.516 1.00 68.62 101 THR A CA 1
ATOM 742 C C . THR A 1 101 ? 14.082 19.794 -19.630 1.00 68.62 101 THR A C 1
ATOM 744 O O . THR A 1 101 ? 14.885 20.279 -20.424 1.00 68.62 101 THR A O 1
ATOM 747 N N . GLY A 1 102 ? 13.637 18.540 -19.771 1.00 70.00 102 GLY A N 1
ATOM 748 C CA . GLY A 1 102 ? 14.059 17.678 -20.881 1.00 70.00 102 GLY A CA 1
ATOM 749 C C . GLY A 1 102 ? 13.669 18.233 -22.256 1.00 70.00 102 GLY A C 1
ATOM 750 O O . GLY A 1 102 ? 14.475 18.226 -23.187 1.00 70.00 102 GLY A O 1
ATOM 751 N N . TRP A 1 103 ? 12.459 18.786 -22.377 1.00 74.00 103 TRP A N 1
ATOM 752 C CA . TRP A 1 103 ? 11.970 19.342 -23.642 1.00 74.00 103 TRP A CA 1
ATOM 753 C C . TRP A 1 103 ? 12.613 20.687 -23.983 1.00 74.00 103 TRP A C 1
ATOM 755 O O . TRP A 1 103 ? 12.867 20.949 -25.157 1.00 74.00 103 TRP A O 1
ATOM 765 N N . THR A 1 104 ? 12.934 21.526 -22.991 1.00 77.06 104 THR A N 1
ATOM 766 C CA . THR A 1 104 ? 13.633 22.795 -23.256 1.00 77.06 104 THR A CA 1
ATOM 767 C C . TH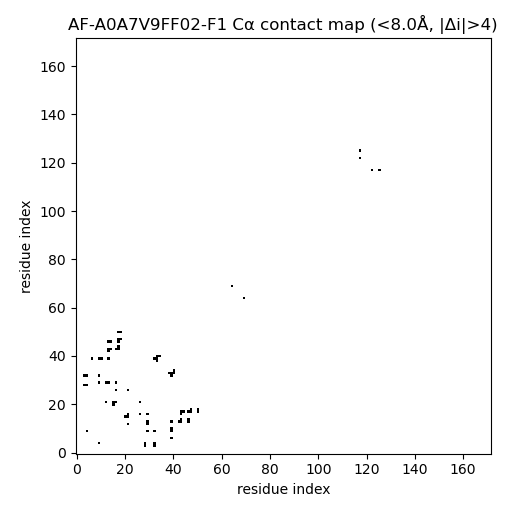R A 1 104 ? 15.065 22.566 -23.727 1.00 77.06 104 THR A C 1
ATOM 769 O O . THR A 1 104 ? 15.501 23.237 -24.660 1.00 77.06 104 THR A O 1
ATOM 772 N N . VAL A 1 105 ? 15.774 21.586 -23.156 1.00 75.25 105 VAL A N 1
ATOM 773 C CA . VAL A 1 105 ? 17.119 21.207 -23.615 1.00 75.25 105 VAL A CA 1
ATOM 774 C C . VAL A 1 105 ? 17.060 20.631 -25.031 1.00 75.25 105 VAL A C 1
ATOM 776 O O . VAL A 1 105 ? 17.810 21.079 -25.896 1.00 75.25 105 VAL A O 1
ATOM 779 N N . ALA A 1 106 ? 16.127 19.716 -25.313 1.00 73.94 106 ALA A N 1
ATOM 780 C CA . ALA A 1 106 ? 15.960 19.155 -26.655 1.00 73.94 106 ALA A CA 1
ATOM 781 C C . ALA A 1 106 ? 15.614 20.230 -27.705 1.00 73.94 106 ALA A C 1
ATOM 783 O O . ALA A 1 106 ? 16.196 20.242 -28.789 1.00 73.94 106 ALA A O 1
ATOM 784 N N . ALA A 1 107 ? 14.726 21.174 -27.374 1.00 80.06 107 ALA A N 1
ATOM 785 C CA . ALA A 1 107 ? 14.370 22.286 -28.255 1.00 80.06 107 ALA A CA 1
ATOM 786 C C . ALA A 1 107 ? 15.548 23.246 -28.492 1.00 80.06 107 ALA A C 1
ATOM 788 O O . ALA A 1 107 ? 15.755 23.691 -29.621 1.00 80.06 107 ALA A O 1
ATOM 789 N N . ALA A 1 108 ? 16.348 23.531 -27.459 1.00 76.50 108 ALA A N 1
ATOM 790 C CA . ALA A 1 108 ? 17.543 24.361 -27.587 1.00 76.50 108 ALA A CA 1
ATOM 791 C C . ALA A 1 108 ? 18.582 23.715 -28.517 1.00 76.50 108 ALA A C 1
ATOM 793 O O . ALA A 1 108 ? 19.072 24.371 -29.436 1.00 76.50 108 ALA A O 1
ATOM 794 N N . PHE A 1 109 ? 18.863 22.418 -28.345 1.00 81.75 109 PHE A N 1
ATOM 795 C CA . PHE A 1 109 ? 19.764 21.683 -29.238 1.00 81.75 109 PHE A CA 1
ATOM 796 C C . PHE A 1 109 ? 19.231 21.616 -30.670 1.00 81.75 109 PHE A C 1
ATOM 798 O O . PHE A 1 109 ? 19.993 21.848 -31.608 1.00 81.75 109 PHE A O 1
ATOM 805 N N . GLY A 1 110 ? 17.929 21.373 -30.848 1.00 80.25 110 GLY A N 1
ATOM 806 C CA . GLY A 1 110 ? 17.284 21.396 -32.161 1.00 80.25 110 GLY A CA 1
ATOM 807 C C . GLY A 1 110 ? 17.425 22.751 -32.859 1.00 80.25 110 GLY A C 1
ATOM 808 O O . GLY A 1 110 ? 17.771 22.797 -34.036 1.00 80.25 110 GLY A O 1
ATOM 809 N N . GLY A 1 111 ? 17.243 23.856 -32.130 1.00 78.75 111 GLY A N 1
ATOM 810 C CA . GLY A 1 111 ? 17.439 25.210 -32.651 1.00 78.75 111 GLY A CA 1
ATOM 811 C C . GLY A 1 111 ? 18.885 25.493 -33.068 1.00 78.75 111 GLY A C 1
ATOM 812 O O . GLY A 1 111 ? 19.111 26.030 -34.150 1.00 78.75 111 GLY A O 1
ATOM 813 N N . VAL A 1 112 ? 19.870 25.088 -32.258 1.00 80.75 112 VAL A N 1
ATOM 814 C CA . VAL A 1 112 ? 21.301 25.252 -32.578 1.00 80.75 112 VAL A CA 1
ATOM 815 C C . VAL A 1 112 ? 21.699 24.421 -33.801 1.00 80.75 112 VAL A C 1
ATOM 817 O O . VAL A 1 112 ? 22.384 24.934 -34.683 1.00 80.75 112 VAL A O 1
ATOM 820 N N . LEU A 1 113 ? 21.233 23.173 -33.899 1.00 79.94 113 LEU A N 1
ATOM 821 C CA . LEU A 1 113 ? 21.456 22.311 -35.065 1.00 79.94 113 LEU A CA 1
ATOM 822 C C . LEU A 1 113 ? 20.813 22.882 -36.331 1.00 79.94 113 LEU A C 1
ATOM 824 O O . LEU A 1 113 ? 21.448 22.881 -37.383 1.00 79.94 113 LEU A O 1
ATOM 828 N N . LEU A 1 114 ? 19.592 23.415 -36.230 1.00 78.50 114 LEU A N 1
ATOM 829 C CA . LEU A 1 114 ? 18.904 24.065 -37.345 1.00 78.50 114 LEU A CA 1
ATOM 830 C C . LEU A 1 114 ? 19.666 25.313 -37.815 1.00 78.50 114 LEU A C 1
ATOM 832 O O . LEU A 1 114 ? 19.884 25.485 -39.011 1.00 78.50 114 LEU A O 1
ATOM 836 N N . MET A 1 115 ? 20.116 26.147 -36.873 1.00 71.69 115 MET A N 1
ATOM 837 C CA . MET A 1 115 ? 20.920 27.340 -37.147 1.00 71.69 115 MET A CA 1
ATOM 838 C C . MET A 1 115 ? 22.247 26.971 -37.822 1.00 71.69 115 MET A C 1
ATOM 840 O O . MET A 1 115 ? 22.621 27.568 -38.827 1.00 71.69 115 MET A O 1
ATOM 844 N N . HIS A 1 116 ? 22.933 25.943 -37.317 1.00 72.56 116 HIS A N 1
ATOM 845 C CA . HIS A 1 116 ? 24.175 25.435 -37.894 1.00 72.56 116 HIS A CA 1
ATOM 846 C C . HIS A 1 116 ? 23.967 24.898 -39.320 1.00 72.56 116 HIS A C 1
ATOM 848 O O . HIS A 1 116 ? 24.731 25.228 -40.227 1.00 72.56 116 HIS A O 1
ATOM 854 N N . HIS A 1 117 ? 22.892 24.141 -39.561 1.00 64.81 117 HIS A N 1
ATOM 855 C CA . HIS A 1 117 ? 22.565 23.641 -40.897 1.00 64.81 117 HIS A CA 1
ATOM 856 C C . HIS A 1 117 ? 22.161 24.752 -41.876 1.00 64.81 117 HIS A C 1
ATOM 858 O O . HIS A 1 117 ? 22.515 24.663 -43.051 1.00 64.81 117 HIS A O 1
ATOM 864 N N . ALA A 1 118 ? 21.478 25.800 -41.407 1.00 64.31 118 ALA A N 1
ATOM 865 C CA . ALA A 1 118 ? 21.109 26.965 -42.213 1.00 64.31 118 ALA A CA 1
ATOM 866 C C . ALA A 1 118 ? 22.327 27.804 -42.636 1.00 64.31 118 ALA A C 1
ATOM 868 O O . ALA A 1 118 ? 22.330 28.386 -43.718 1.00 64.31 118 ALA A O 1
ATOM 869 N N . VAL A 1 119 ? 23.383 27.832 -41.815 1.00 71.38 119 VAL A N 1
ATOM 870 C CA . VAL A 1 119 ? 24.654 28.498 -42.147 1.00 71.38 119 VAL A CA 1
ATOM 871 C C . VAL A 1 119 ? 25.452 27.706 -43.188 1.00 71.38 119 VAL A C 1
ATOM 873 O O . VAL A 1 119 ? 26.070 28.302 -44.066 1.00 71.38 119 VAL A O 1
ATOM 876 N N . HIS A 1 120 ? 25.422 26.370 -43.133 1.00 69.19 120 HIS A N 1
ATOM 877 C CA . HIS A 1 120 ? 26.169 25.520 -44.071 1.00 69.19 120 HIS A CA 1
ATOM 878 C C . HIS A 1 120 ? 25.416 25.174 -45.365 1.00 69.19 120 HIS A C 1
ATOM 880 O O . HIS A 1 120 ? 26.042 24.783 -46.350 1.00 69.19 120 HIS A O 1
ATOM 886 N N . ARG A 1 121 ? 24.091 25.334 -45.402 1.00 63.75 121 ARG A N 1
ATOM 887 C CA . ARG A 1 121 ? 23.285 25.296 -46.627 1.00 63.75 121 ARG A CA 1
ATOM 888 C C . ARG A 1 121 ? 22.353 26.505 -46.634 1.00 63.75 121 ARG A C 1
ATOM 890 O O . ARG A 1 121 ? 21.334 26.445 -45.944 1.00 63.75 121 ARG A O 1
ATOM 897 N N . PRO A 1 122 ? 22.655 27.570 -47.401 1.00 58.44 122 PRO A N 1
ATOM 898 C CA . PRO A 1 122 ? 21.737 28.688 -47.548 1.00 58.44 122 PRO A CA 1
ATOM 899 C C . PRO A 1 122 ? 20.497 28.175 -48.283 1.00 58.44 122 PRO A C 1
ATOM 901 O O . PRO A 1 122 ? 20.485 28.013 -49.497 1.00 58.44 122 PRO A O 1
ATOM 904 N N . LEU A 1 123 ? 19.473 27.811 -47.519 1.00 57.00 123 LEU A N 1
ATOM 905 C CA . LEU A 1 123 ? 18.146 27.546 -48.042 1.00 57.00 123 LEU A CA 1
ATOM 906 C C . LEU A 1 123 ? 17.474 28.906 -48.215 1.00 57.00 123 LEU A C 1
ATOM 908 O O . LEU A 1 123 ? 17.400 29.677 -47.256 1.00 57.00 123 LEU A O 1
ATOM 912 N N . ASP A 1 124 ? 16.924 29.165 -49.397 1.00 65.69 124 ASP A N 1
ATOM 913 C CA . ASP A 1 124 ? 16.200 30.389 -49.787 1.00 65.69 124 ASP A CA 1
ATOM 914 C C . ASP A 1 124 ? 14.953 30.720 -48.917 1.00 65.69 124 ASP A C 1
ATOM 916 O O . ASP A 1 124 ? 14.180 31.629 -49.215 1.00 65.69 124 ASP A O 1
ATOM 920 N N . TYR A 1 125 ? 14.745 30.006 -47.803 1.00 65.06 125 TYR A N 1
ATOM 921 C CA . TYR A 1 125 ? 13.541 30.012 -46.969 1.00 65.06 125 TYR A CA 1
ATOM 922 C C . TYR A 1 125 ? 13.785 30.395 -45.499 1.00 65.06 125 TYR A C 1
ATOM 924 O O . TYR A 1 125 ? 12.926 30.151 -44.650 1.00 65.06 125 TYR A O 1
ATOM 932 N N . GLY A 1 126 ? 14.920 31.018 -45.163 1.00 69.69 126 GLY A N 1
ATOM 933 C CA . GLY A 1 126 ? 15.231 31.428 -43.781 1.00 69.69 126 GLY A CA 1
ATOM 934 C C . GLY A 1 126 ? 14.150 32.298 -43.115 1.00 69.69 126 GLY A C 1
ATOM 935 O O . GLY A 1 126 ? 13.919 32.192 -41.912 1.00 69.69 126 GLY A O 1
ATOM 936 N N . TRP A 1 127 ? 13.419 33.091 -43.902 1.00 73.88 127 TRP A N 1
ATOM 937 C CA . TRP A 1 127 ? 12.321 33.935 -43.421 1.00 73.88 127 TRP A CA 1
ATOM 938 C C . TRP A 1 127 ? 11.066 33.144 -42.998 1.00 73.88 127 TRP A C 1
ATOM 940 O O . TRP A 1 127 ? 10.323 33.587 -42.123 1.00 73.88 127 TRP A O 1
ATOM 950 N N . LEU A 1 128 ? 10.831 31.955 -43.569 1.00 78.81 128 LEU A N 1
ATOM 951 C CA . LEU A 1 128 ? 9.715 31.091 -43.166 1.00 78.81 128 LEU A CA 1
ATOM 952 C C . LEU A 1 128 ? 9.978 30.447 -41.804 1.00 78.81 128 LEU A C 1
ATOM 954 O O . LEU A 1 128 ? 9.065 30.337 -40.988 1.00 78.81 128 LEU A O 1
ATOM 958 N N . ALA A 1 129 ? 11.227 30.057 -41.538 1.00 76.75 129 ALA A N 1
ATOM 959 C CA . ALA A 1 129 ? 11.613 29.458 -40.263 1.00 76.75 129 ALA A CA 1
ATOM 960 C C . ALA A 1 129 ? 11.479 30.456 -39.103 1.00 76.75 129 ALA A C 1
ATOM 962 O O . ALA A 1 129 ? 10.934 30.112 -38.052 1.00 76.75 129 ALA A O 1
ATOM 963 N N . THR A 1 130 ? 11.911 31.707 -39.301 1.00 78.69 130 THR A N 1
ATOM 964 C CA . THR A 1 130 ? 11.729 32.765 -38.297 1.00 78.69 130 THR A CA 1
ATOM 965 C C . THR A 1 130 ? 10.251 33.081 -38.088 1.00 78.69 130 THR A C 1
ATOM 967 O O . THR A 1 130 ? 9.808 33.119 -36.942 1.00 78.69 130 THR A O 1
ATOM 970 N N . GLY A 1 131 ? 9.465 33.197 -39.166 1.00 81.31 131 GLY A N 1
ATOM 971 C CA . GLY A 1 131 ? 8.017 33.398 -39.084 1.00 81.31 131 GLY A CA 1
ATOM 972 C C . GLY A 1 131 ? 7.303 32.296 -38.293 1.00 81.31 131 GLY A C 1
ATOM 973 O O . GLY A 1 131 ? 6.526 32.589 -37.383 1.00 81.31 131 GLY A O 1
ATOM 974 N N . ALA A 1 132 ? 7.612 31.027 -38.574 1.00 83.44 132 ALA A N 1
ATOM 975 C CA . ALA A 1 132 ? 7.031 29.889 -37.864 1.00 83.44 132 ALA A CA 1
ATOM 976 C C . ALA A 1 132 ? 7.390 29.893 -36.368 1.00 83.44 132 ALA A C 1
ATOM 978 O O . ALA A 1 132 ? 6.515 29.696 -35.522 1.00 83.44 132 ALA A O 1
ATOM 979 N N . LEU A 1 133 ? 8.651 30.178 -36.026 1.00 83.06 133 LEU A N 1
ATOM 980 C CA . LEU A 1 133 ? 9.099 30.259 -34.636 1.00 83.06 133 LEU A CA 1
ATOM 981 C C . LEU A 1 133 ? 8.374 31.378 -33.873 1.00 83.06 133 LEU A C 1
ATOM 983 O O . LEU A 1 133 ? 7.909 31.164 -32.753 1.00 83.06 133 LEU A O 1
ATOM 987 N N . THR A 1 134 ? 8.232 32.560 -34.480 1.00 83.12 134 THR A N 1
ATOM 988 C CA . THR A 1 134 ? 7.521 33.687 -33.865 1.00 83.12 134 THR A CA 1
ATOM 989 C C . THR A 1 134 ? 6.059 33.337 -33.588 1.00 83.12 134 THR A C 1
ATOM 991 O O . THR A 1 134 ? 5.577 33.597 -32.487 1.00 83.12 134 THR A O 1
ATOM 994 N N . VAL A 1 135 ? 5.366 32.684 -34.528 1.00 86.75 135 VAL A N 1
ATOM 995 C CA . VAL A 1 135 ? 3.975 32.239 -34.330 1.00 86.75 135 VAL A CA 1
ATOM 996 C C . VAL A 1 135 ? 3.871 31.243 -33.174 1.00 86.75 135 VAL A C 1
ATOM 998 O O . VAL A 1 135 ? 3.016 31.414 -32.303 1.00 86.75 135 VAL A O 1
ATOM 1001 N N . ILE A 1 136 ? 4.762 30.248 -33.107 1.00 87.56 136 ILE A N 1
ATOM 1002 C CA . ILE A 1 136 ? 4.781 29.258 -32.016 1.00 87.56 136 ILE A CA 1
ATOM 1003 C C . ILE A 1 136 ? 4.966 29.945 -30.657 1.00 87.56 136 ILE A C 1
ATOM 1005 O O . ILE A 1 136 ? 4.241 29.645 -29.703 1.00 87.56 136 ILE A O 1
ATOM 1009 N N . LEU A 1 137 ? 5.899 30.895 -30.559 1.00 84.12 137 LEU A N 1
ATOM 1010 C CA . LEU A 1 137 ? 6.156 31.631 -29.320 1.00 84.12 137 LEU A CA 1
ATOM 1011 C C . LEU A 1 137 ? 4.957 32.491 -28.902 1.00 84.12 137 LEU A C 1
ATOM 1013 O O . LEU A 1 137 ? 4.582 32.476 -27.728 1.00 84.12 137 LEU A O 1
ATOM 1017 N N . VAL A 1 138 ? 4.312 33.183 -29.845 1.00 87.44 138 VAL A N 1
ATOM 1018 C CA . VAL A 1 138 ? 3.111 33.992 -29.576 1.00 87.44 138 VAL A CA 1
ATOM 1019 C C . VAL A 1 138 ? 1.959 33.115 -29.087 1.00 87.44 138 VAL A C 1
ATOM 1021 O O . VAL A 1 138 ? 1.364 33.414 -28.051 1.00 87.44 138 VAL A O 1
ATOM 1024 N N . VAL A 1 139 ? 1.674 32.002 -29.769 1.00 89.06 139 VAL A N 1
ATOM 1025 C CA . VAL A 1 139 ? 0.617 31.058 -29.364 1.00 89.06 139 VAL A CA 1
ATOM 1026 C C . VAL A 1 139 ? 0.878 30.520 -27.957 1.00 89.06 139 VAL A C 1
ATOM 1028 O O . VAL A 1 139 ? -0.026 30.500 -27.119 1.00 89.06 139 VAL A O 1
ATOM 1031 N N . THR A 1 140 ? 2.126 30.152 -27.662 1.00 88.69 140 THR A N 1
ATOM 1032 C CA . THR A 1 140 ? 2.522 29.641 -26.342 1.00 88.69 140 THR A CA 1
ATOM 1033 C C . THR A 1 140 ? 2.341 30.699 -25.249 1.00 88.69 140 THR A C 1
ATOM 1035 O O . THR A 1 140 ? 1.806 30.400 -24.177 1.00 88.69 140 THR A O 1
ATOM 103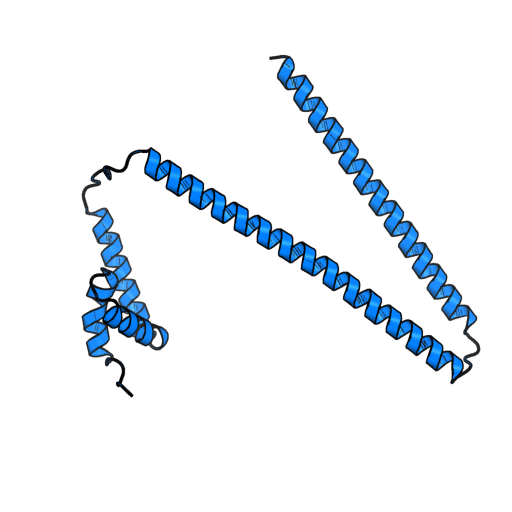8 N N . ALA A 1 141 ? 2.725 31.951 -25.515 1.00 85.44 141 ALA A N 1
ATOM 1039 C CA . ALA A 1 141 ? 2.563 33.059 -24.576 1.00 85.44 141 ALA A CA 1
ATOM 1040 C C . ALA A 1 141 ? 1.082 33.361 -24.285 1.00 85.44 141 ALA A C 1
ATOM 1042 O O . ALA A 1 141 ? 0.697 33.504 -23.120 1.00 85.44 141 ALA A O 1
ATOM 1043 N N . VAL A 1 142 ? 0.237 33.390 -25.322 1.00 91.50 142 VAL A N 1
ATOM 1044 C CA . VAL A 1 142 ? -1.216 33.591 -25.188 1.00 91.50 142 VAL A CA 1
ATOM 1045 C C . VAL A 1 142 ? -1.845 32.463 -24.373 1.00 91.50 142 VAL A C 1
ATOM 1047 O O . VAL A 1 142 ? -2.601 32.721 -23.434 1.00 91.50 142 VAL A O 1
ATOM 1050 N N . TYR A 1 143 ? -1.492 31.211 -24.665 1.00 91.56 143 TYR A N 1
ATOM 1051 C CA . TYR A 1 143 ? -2.001 30.060 -23.925 1.00 91.56 143 TYR A CA 1
ATOM 1052 C C . TYR A 1 143 ? -1.628 30.122 -22.437 1.00 91.56 143 TYR A C 1
ATOM 1054 O O . TYR A 1 143 ? -2.483 29.932 -21.566 1.00 91.56 143 TYR A O 1
ATOM 1062 N N . ALA A 1 144 ? -0.374 30.463 -22.126 1.00 90.69 144 ALA A N 1
ATOM 1063 C CA . ALA A 1 144 ? 0.087 30.626 -20.751 1.00 90.69 144 ALA A CA 1
ATOM 1064 C C . ALA A 1 144 ? -0.659 31.753 -20.016 1.00 90.69 144 ALA A C 1
ATOM 1066 O O . ALA A 1 144 ? -1.006 31.601 -18.842 1.00 90.69 144 ALA A O 1
ATOM 1067 N N . HIS A 1 145 ? -0.948 32.865 -20.696 1.00 89.00 145 HIS A N 1
ATOM 1068 C CA . HIS A 1 145 ? -1.726 33.966 -20.131 1.00 89.00 145 HIS A CA 1
ATOM 1069 C C . HIS A 1 145 ? -3.165 33.539 -19.792 1.00 89.00 145 HIS A C 1
ATOM 1071 O O . HIS A 1 145 ? -3.629 33.762 -18.670 1.00 89.00 145 HIS A O 1
ATOM 1077 N N . ILE A 1 146 ? -3.840 32.834 -20.708 1.00 90.81 146 ILE A N 1
ATOM 1078 C CA . ILE A 1 146 ? -5.19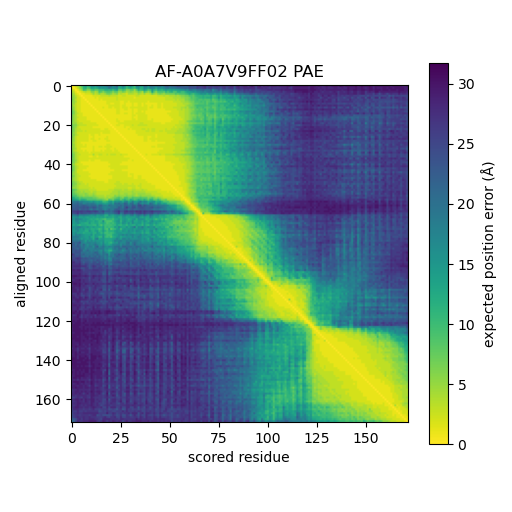9 32.313 -20.488 1.00 90.81 146 ILE A CA 1
ATOM 1079 C C . ILE A 1 146 ? -5.219 31.348 -19.300 1.00 90.81 146 ILE A C 1
ATOM 1081 O O . ILE A 1 146 ? -6.074 31.470 -18.422 1.00 90.81 146 ILE A O 1
ATOM 1085 N N . GLN A 1 147 ? -4.265 30.423 -19.217 1.00 92.00 147 GLN A N 1
ATOM 1086 C CA . GLN A 1 147 ? -4.194 29.475 -18.102 1.00 92.00 147 GLN A CA 1
ATOM 1087 C C . GLN A 1 147 ? -4.022 30.183 -16.752 1.00 92.00 147 GLN A C 1
ATOM 1089 O O . GLN A 1 147 ? -4.727 29.865 -15.793 1.00 92.00 147 GLN A O 1
ATOM 1094 N N . ARG A 1 148 ? -3.164 31.209 -16.678 1.00 91.56 148 ARG A N 1
ATOM 1095 C CA . ARG A 1 148 ? -2.996 32.012 -15.454 1.00 91.56 148 ARG A CA 1
ATOM 1096 C C . ARG A 1 148 ? -4.290 32.716 -15.046 1.00 91.56 148 ARG A C 1
ATOM 1098 O O . ARG A 1 148 ? -4.627 32.695 -13.864 1.00 91.56 148 ARG A O 1
ATOM 1105 N N . SER A 1 149 ? -5.036 33.266 -16.007 1.00 89.75 149 SER A N 1
ATOM 1106 C CA . SER A 1 149 ? -6.322 33.931 -15.741 1.00 89.75 149 SER A CA 1
ATOM 1107 C C . SER A 1 149 ? -7.395 32.971 -15.206 1.00 89.75 149 SER A C 1
ATOM 1109 O O . SER A 1 149 ? -8.154 33.314 -14.302 1.00 89.75 149 SER A O 1
ATOM 1111 N N . ARG A 1 150 ? -7.425 31.723 -15.697 1.00 91.56 150 ARG A N 1
ATOM 1112 C CA . ARG A 1 150 ? -8.360 30.699 -15.205 1.00 91.56 150 ARG A CA 1
ATOM 1113 C C . ARG A 1 150 ? -8.041 30.292 -13.772 1.00 91.56 150 ARG A C 1
ATOM 1115 O O . ARG A 1 150 ? -8.947 30.157 -12.953 1.00 91.56 150 ARG A O 1
ATOM 1122 N N . VAL A 1 151 ? -6.757 30.132 -13.457 1.00 93.69 151 VAL A N 1
ATOM 1123 C CA . VAL A 1 151 ? -6.314 29.755 -12.109 1.00 93.69 151 VAL A CA 1
ATOM 1124 C C . VAL A 1 151 ? -6.608 30.862 -11.096 1.00 93.69 151 VAL A C 1
ATOM 1126 O O . VAL A 1 151 ? -7.070 30.560 -9.997 1.00 93.69 151 VAL A O 1
ATOM 1129 N N . SER A 1 152 ? -6.389 32.135 -11.442 1.00 92.62 152 SER A N 1
ATOM 1130 C CA . SER A 1 152 ? -6.720 33.245 -10.539 1.00 92.62 152 SER A CA 1
ATOM 1131 C C . SER A 1 152 ? -8.227 33.359 -10.301 1.00 92.62 152 SER A C 1
ATOM 1133 O O . SER A 1 152 ? -8.643 33.522 -9.155 1.00 92.62 152 SER A O 1
ATOM 1135 N N . ALA A 1 153 ? -9.049 33.176 -11.339 1.00 92.81 153 ALA A N 1
ATOM 1136 C CA . ALA A 1 153 ? -10.505 33.176 -11.209 1.00 92.81 153 ALA A CA 1
ATOM 1137 C C . ALA A 1 153 ? -11.018 32.037 -10.311 1.00 92.81 153 ALA A C 1
ATOM 1139 O O . ALA A 1 153 ? -11.902 32.251 -9.482 1.00 92.81 153 ALA A O 1
ATOM 1140 N N . LEU A 1 154 ? -10.451 30.832 -10.432 1.00 95.56 154 LEU A N 1
ATOM 1141 C CA . LEU A 1 154 ? -10.802 29.702 -9.566 1.00 95.56 154 LEU A CA 1
ATOM 1142 C C . LEU A 1 154 ? -10.405 29.954 -8.110 1.00 95.56 154 LEU A C 1
ATOM 1144 O O . LEU A 1 154 ? -11.206 29.701 -7.214 1.00 95.56 154 LEU A O 1
ATOM 1148 N N . ARG A 1 155 ? -9.210 30.507 -7.871 1.00 96.69 155 ARG A N 1
ATOM 1149 C CA . ARG A 1 155 ? -8.777 30.885 -6.517 1.00 96.69 155 ARG A CA 1
ATOM 1150 C C . ARG A 1 155 ? -9.708 31.919 -5.893 1.00 96.69 155 ARG A C 1
ATOM 1152 O O . ARG A 1 155 ? -10.116 31.726 -4.757 1.00 96.69 155 ARG A O 1
ATOM 1159 N N . ALA A 1 156 ? -10.101 32.945 -6.647 1.00 95.56 156 ALA A N 1
ATOM 1160 C CA . ALA A 1 156 ? -11.034 33.964 -6.170 1.00 95.56 156 ALA A CA 1
ATOM 1161 C C . ALA A 1 156 ? -12.403 33.373 -5.775 1.00 95.56 156 ALA A C 1
ATOM 1163 O O . ALA A 1 156 ? -12.994 33.770 -4.772 1.00 95.56 156 ALA A O 1
ATOM 1164 N N . ARG A 1 157 ? -12.899 32.385 -6.533 1.00 96.38 157 ARG A N 1
ATOM 1165 C CA . ARG A 1 157 ? -14.148 31.679 -6.205 1.00 96.38 157 ARG A CA 1
ATOM 1166 C C . ARG A 1 157 ? -14.028 30.846 -4.934 1.00 96.38 157 ARG A C 1
ATOM 1168 O O . ARG A 1 157 ? -14.951 30.861 -4.131 1.00 96.38 157 ARG A O 1
ATOM 1175 N N . LEU A 1 158 ? -12.905 30.155 -4.741 1.00 96.88 158 LEU A N 1
ATOM 1176 C CA . LEU A 1 158 ? -12.663 29.385 -3.519 1.00 96.88 158 LEU A CA 1
ATOM 1177 C C . LEU A 1 158 ? -12.635 30.295 -2.290 1.00 96.88 158 LEU A C 1
ATOM 1179 O O . LEU A 1 158 ? -13.374 30.045 -1.345 1.00 96.88 158 LEU A O 1
ATOM 1183 N N . THR A 1 159 ? -11.904 31.410 -2.352 1.00 96.12 159 THR A N 1
ATOM 1184 C CA . THR A 1 159 ? -11.854 32.376 -1.243 1.00 96.12 159 THR A CA 1
ATOM 1185 C C . THR A 1 159 ? -13.219 32.993 -0.926 1.00 96.12 159 THR A C 1
ATOM 1187 O O . THR A 1 159 ? -13.506 33.297 0.227 1.00 96.12 159 THR A O 1
ATOM 1190 N N . ALA A 1 160 ? -14.083 33.166 -1.933 1.00 95.75 160 ALA A N 1
ATOM 1191 C CA . ALA A 1 160 ? -15.444 33.664 -1.731 1.00 95.75 160 ALA A CA 1
ATOM 1192 C C . ALA A 1 160 ? -16.370 32.618 -1.082 1.00 95.75 160 ALA A C 1
ATOM 1194 O O . ALA A 1 160 ? -17.252 32.973 -0.304 1.00 95.75 160 ALA A O 1
ATOM 1195 N N . LEU A 1 161 ? -16.180 31.331 -1.387 1.00 96.88 161 LEU A N 1
ATOM 1196 C CA . LEU A 1 161 ? -16.930 30.248 -0.748 1.00 96.88 161 LEU A CA 1
ATOM 1197 C C . LEU A 1 161 ? -16.500 30.059 0.709 1.00 96.88 161 LEU A C 1
ATOM 1199 O O . LEU A 1 161 ? -17.360 29.929 1.573 1.00 96.88 161 LEU A O 1
ATOM 1203 N N . GLU A 1 162 ? -15.195 30.112 0.981 1.00 95.75 162 GLU A N 1
ATOM 1204 C CA . GLU A 1 162 ? -14.636 29.997 2.335 1.00 95.75 162 GLU A CA 1
ATOM 1205 C C . GLU A 1 162 ? -15.136 31.121 3.256 1.00 95.75 162 GLU A C 1
ATOM 1207 O O . GLU A 1 162 ? -15.579 30.862 4.378 1.00 95.75 162 GLU A O 1
ATOM 1212 N N . SER A 1 163 ? -15.155 32.367 2.770 1.00 95.31 163 SER A N 1
ATOM 1213 C CA . SER A 1 163 ? -15.695 33.494 3.540 1.00 95.31 163 SER A CA 1
ATOM 1214 C C . SER A 1 163 ? -17.215 33.412 3.720 1.00 95.31 163 SER A C 1
ATOM 1216 O O . SER A 1 163 ? -17.723 33.730 4.795 1.00 95.31 163 SER A O 1
ATOM 1218 N N . GLY A 1 164 ? -17.947 32.921 2.715 1.00 92.38 164 GLY A N 1
ATOM 1219 C CA . GLY A 1 164 ? -19.388 32.685 2.810 1.00 92.38 164 GLY A CA 1
ATOM 1220 C C . GLY A 1 164 ? -19.763 31.614 3.839 1.00 92.38 164 GLY A C 1
ATOM 1221 O O . GLY A 1 164 ? -20.770 31.761 4.532 1.00 92.38 164 GLY A O 1
ATOM 1222 N N . THR A 1 165 ? -18.954 30.559 3.978 1.00 90.44 165 THR A N 1
ATOM 1223 C CA . THR A 1 165 ? -19.162 29.526 5.004 1.00 90.44 165 THR A CA 1
ATOM 1224 C C . THR A 1 165 ? -18.869 30.030 6.412 1.00 90.44 165 THR A C 1
ATOM 1226 O O . THR A 1 165 ? -19.650 29.738 7.310 1.00 90.44 165 THR A O 1
ATOM 1229 N N . ALA A 1 166 ? -17.825 30.845 6.598 1.00 85.44 166 ALA A N 1
ATOM 1230 C CA . ALA A 1 166 ? -17.489 31.411 7.906 1.00 85.44 166 ALA A CA 1
ATOM 1231 C C . ALA A 1 166 ? -18.611 32.316 8.449 1.00 85.44 166 ALA A C 1
ATOM 1233 O O . ALA A 1 166 ? -19.028 32.179 9.592 1.00 85.44 166 ALA A O 1
ATOM 1234 N N . VAL A 1 167 ? -19.192 33.169 7.596 1.00 85.94 167 VAL A N 1
ATOM 1235 C CA . VAL A 1 167 ? -20.313 34.053 7.979 1.00 85.94 167 VAL A CA 1
ATOM 1236 C C . VAL A 1 167 ? -21.592 33.276 8.324 1.00 85.94 167 VAL A C 1
ATOM 1238 O O . VAL A 1 167 ? -22.447 33.781 9.053 1.00 85.94 167 VAL A O 1
ATOM 1241 N N . ARG A 1 168 ? -21.767 32.063 7.781 1.00 86.69 168 ARG A N 1
ATOM 1242 C CA . ARG A 1 168 ? -22.934 31.219 8.075 1.00 86.69 168 ARG A CA 1
ATOM 1243 C C . ARG A 1 168 ? -22.826 30.524 9.436 1.00 86.69 168 ARG A C 1
ATOM 1245 O O . ARG A 1 168 ? -23.871 30.271 10.027 1.00 86.69 168 ARG A O 1
ATOM 1252 N N . ASP A 1 169 ? -21.614 30.247 9.907 1.00 83.50 169 ASP A N 1
ATOM 1253 C CA . ASP A 1 169 ? -21.359 29.581 11.191 1.00 83.50 169 ASP A CA 1
ATOM 1254 C C . ASP A 1 169 ? -21.602 30.535 12.380 1.00 83.50 169 ASP A C 1
ATOM 1256 O O . ASP A 1 169 ? -22.237 30.155 13.353 1.00 83.50 169 ASP A O 1
ATOM 1260 N N . ASP A 1 170 ? -21.258 31.823 12.242 1.00 78.06 170 ASP A N 1
ATOM 1261 C CA . ASP A 1 170 ? -21.439 32.852 13.289 1.00 78.06 170 ASP A CA 1
ATOM 1262 C C . ASP A 1 170 ? -22.908 33.236 13.598 1.00 78.06 170 ASP A C 1
ATOM 1264 O O . ASP A 1 170 ? -23.171 34.047 14.489 1.00 78.06 170 ASP A O 1
ATOM 1268 N N . ARG A 1 171 ? -23.895 32.721 12.849 1.00 76.81 171 ARG A N 1
ATOM 1269 C CA . ARG A 1 171 ? -25.331 33.020 13.059 1.00 76.81 171 ARG A CA 1
ATOM 1270 C C . ARG A 1 171 ? -26.096 31.955 13.850 1.00 76.81 171 ARG A C 1
ATOM 1272 O O . ARG A 1 171 ? -27.305 32.127 14.030 1.00 76.81 171 ARG A O 1
ATOM 1279 N N . HIS A 1 172 ? -25.440 30.882 14.278 1.00 67.88 172 HIS A N 1
ATOM 1280 C CA . HIS A 1 172 ? -26.037 29.798 15.061 1.00 67.88 172 HIS A CA 1
ATOM 1281 C C . HIS A 1 172 ? -25.483 29.769 16.484 1.00 67.88 172 HIS A C 1
ATOM 1283 O O . HIS A 1 172 ? -26.289 29.439 17.383 1.00 67.88 172 HIS A O 1
#

Solvent-accessible surface area (backbone atoms only — not comparable to full-atom values): 9796 Å² total; per-residue (Å²): 132,82,80,73,80,51,74,65,61,42,60,71,44,30,61,41,53,44,69,68,71,51,52,75,67,58,45,51,51,46,57,56,48,36,75,77,30,67,68,60,38,52,52,33,50,53,39,34,52,52,53,54,57,51,58,74,71,48,78,86,68,76,71,90,67,50,71,64,56,56,50,50,53,52,52,50,56,54,49,54,54,50,54,53,54,51,51,52,51,51,52,52,52,53,51,56,52,54,56,54,53,53,52,53,52,51,51,52,52,51,51,51,52,50,53,54,50,46,72,77,44,81,59,100,51,62,68,56,56,53,52,52,52,52,51,53,52,51,54,52,52,52,52,53,52,53,52,52,54,52,52,52,52,52,51,54,51,51,55,51,51,56,52,53,52,54,64,59,60,79,76,114

Foldseek 3Di:
DPDQDDPVRLLVCLLVLLVVNDDPVNVVSNVVVVVVDVVSVVVSVVSNVVVVVVVVVPPPPPDPDDPVVVVVVVVVVVVVVVVVVVVVVVVVVVVVVVVVVVVVVVVVVVVVVVVVVCVVDVDVCPVVVVVVVVVVVVVVVVVVVVVVVVVVVVVVVVVVVVVVVVVVVVVD

Mean predicted aligned error: 16.93 Å

Secondary structure (DSSP, 8-state):
-PPPPPHHHHHHHHHHHHTT-S-HHHHHHHHHHHHH-HHHHHHHHHHHHHHHHHHHHS-----S--HHHHHHHHHHHHHHHHHHHHHHHHHHHHHHHHHHHHHHHHHHHHHHHHHHHHHHS--TTHHHHHHHHHHHHHHHHHHHHHHHHHHHHHHHHHHHHHHHHHHHHTT-

Sequence (172 aa):
MTAGPSHDEVRDMLPAAALEILDSMELESVAAHTRGCADCARLLEEYRAVAFALTDLLPAGAPPHSAALRARLLARAAQERRGAAESARGASRASIVNMWTGWTVAAAFGGVLLMHHAVHRPLDYGWLATGALTVILVVTAVYAHIQRSRVSALRARLTALESGTAVRDDRH